Protein AF-A0A523HJG1-F1 (afdb_monomer_lite)

Foldseek 3Di:
DPPVVVVVVVVVVVVCVVVVVVLCVVLVVDDADDVVVVDQHCVVSVVVVQCCCVPPVVFPDKDWDWDADPSHPVRTHIDIDTDDDDPDPPDDDDD

Structure (mmCIF, N/CA/C/O backbone):
data_AF-A0A523HJG1-F1
#
_entry.id   AF-A0A523HJG1-F1
#
loop_
_atom_site.group_PDB
_atom_site.id
_atom_site.type_symbol
_atom_site.label_atom_id
_atom_site.label_alt_id
_atom_site.label_comp_id
_atom_site.label_asym_id
_atom_site.label_entity_id
_atom_site.label_seq_id
_atom_site.pdbx_PDB_ins_code
_atom_site.Cartn_x
_atom_site.Cartn_y
_atom_site.Cartn_z
_atom_site.occupancy
_atom_site.B_iso_or_equiv
_atom_site.auth_seq_id
_atom_site.auth_comp_id
_atom_site.auth_asym_id
_atom_site.auth_atom_id
_atom_site.pdbx_PDB_model_num
ATOM 1 N N . MET A 1 1 ? 21.607 -12.274 -17.086 1.00 61.19 1 MET A N 1
ATOM 2 C CA . MET A 1 1 ? 20.578 -11.218 -16.970 1.00 61.19 1 MET A CA 1
ATOM 3 C C . MET A 1 1 ? 20.980 -10.091 -17.896 1.00 61.19 1 MET A C 1
ATOM 5 O O . MET A 1 1 ? 22.171 -9.819 -17.975 1.00 61.19 1 MET A O 1
ATOM 9 N N . ASP A 1 2 ? 20.037 -9.504 -18.631 1.00 78.31 2 ASP A N 1
ATOM 10 C CA . ASP A 1 2 ? 20.329 -8.334 -19.463 1.00 78.31 2 ASP A CA 1
ATOM 11 C C . ASP A 1 2 ? 20.683 -7.154 -18.549 1.00 78.31 2 ASP A C 1
ATOM 13 O O . ASP A 1 2 ? 19.820 -6.583 -17.878 1.00 78.31 2 ASP A O 1
ATOM 17 N N . ASN A 1 3 ? 21.978 -6.847 -18.482 1.00 85.81 3 ASN A N 1
ATOM 18 C CA . ASN A 1 3 ? 22.515 -5.828 -17.591 1.00 85.81 3 ASN A CA 1
ATOM 19 C C . ASN A 1 3 ? 21.960 -4.437 -17.949 1.00 85.81 3 ASN A C 1
ATOM 21 O O . ASN A 1 3 ? 21.768 -3.613 -17.064 1.00 85.81 3 ASN A O 1
ATOM 25 N N . ALA A 1 4 ? 21.615 -4.199 -19.222 1.00 93.62 4 ALA A N 1
ATOM 26 C CA . ALA A 1 4 ? 21.057 -2.927 -19.671 1.00 93.62 4 ALA A CA 1
ATOM 27 C C . ALA A 1 4 ? 19.613 -2.724 -19.184 1.00 93.62 4 ALA A C 1
ATOM 29 O O . ALA A 1 4 ? 19.256 -1.632 -18.737 1.00 93.62 4 ALA A O 1
ATOM 30 N N . ALA A 1 5 ? 18.788 -3.776 -19.223 1.00 94.69 5 ALA A N 1
ATOM 31 C CA . ALA A 1 5 ? 17.422 -3.726 -18.704 1.00 94.69 5 ALA A CA 1
ATOM 32 C C . ALA A 1 5 ? 17.399 -3.455 -17.192 1.00 94.69 5 ALA A C 1
ATOM 34 O O . ALA A 1 5 ? 16.630 -2.607 -16.738 1.00 94.69 5 ALA A O 1
ATOM 35 N N . LEU A 1 6 ? 18.269 -4.124 -16.427 1.00 96.00 6 LEU A N 1
ATOM 36 C CA . LEU A 1 6 ? 18.378 -3.908 -14.983 1.00 96.00 6 LEU A CA 1
ATOM 37 C C . LEU A 1 6 ? 18.818 -2.473 -14.665 1.00 96.00 6 LEU A C 1
ATOM 39 O O . LEU A 1 6 ? 18.155 -1.806 -13.875 1.00 96.00 6 LEU A O 1
ATOM 43 N N . THR A 1 7 ? 19.858 -1.959 -15.332 1.00 97.25 7 THR A N 1
ATOM 44 C CA . THR A 1 7 ? 20.308 -0.567 -15.156 1.00 97.25 7 THR A CA 1
ATOM 45 C C . THR A 1 7 ? 19.191 0.436 -15.439 1.00 97.25 7 THR A C 1
ATOM 47 O O . THR A 1 7 ? 19.008 1.378 -14.671 1.00 97.25 7 THR A O 1
ATOM 50 N N . LYS A 1 8 ? 18.403 0.228 -16.503 1.00 97.44 8 LYS A N 1
ATOM 51 C CA . LYS A 1 8 ? 17.268 1.103 -16.826 1.00 97.44 8 LYS A CA 1
ATOM 52 C C . LYS A 1 8 ? 16.192 1.084 -15.736 1.00 97.44 8 LYS A C 1
ATOM 54 O O . LYS A 1 8 ? 15.632 2.132 -15.425 1.00 97.44 8 LYS A O 1
ATOM 59 N N . ILE A 1 9 ? 15.889 -0.091 -15.181 1.00 96.31 9 ILE A N 1
ATOM 60 C CA . ILE A 1 9 ? 14.911 -0.237 -14.095 1.00 96.31 9 ILE A CA 1
ATOM 61 C C . ILE A 1 9 ? 15.415 0.467 -12.833 1.00 96.31 9 ILE A C 1
ATOM 63 O O . ILE A 1 9 ? 14.680 1.279 -12.283 1.00 96.31 9 ILE A O 1
ATOM 67 N N . CYS A 1 10 ? 16.662 0.225 -12.418 1.00 97.12 10 CYS A N 1
ATOM 68 C CA . CYS A 1 10 ? 17.252 0.878 -11.247 1.00 97.12 10 CYS A CA 1
ATOM 69 C C . CYS A 1 10 ? 17.242 2.405 -11.385 1.00 97.12 10 CYS A C 1
ATOM 71 O O . CYS A 1 10 ? 16.710 3.078 -10.515 1.00 97.12 10 CYS A O 1
ATOM 73 N N . ALA A 1 11 ? 17.684 2.948 -12.525 1.00 97.50 11 ALA A N 1
ATOM 74 C CA . ALA A 1 11 ? 17.663 4.394 -12.758 1.00 97.50 11 ALA A CA 1
ATOM 75 C C . ALA A 1 11 ? 16.243 4.989 -12.714 1.00 97.50 11 ALA A C 1
ATOM 77 O O . ALA A 1 11 ? 16.051 6.133 -12.307 1.00 97.50 11 ALA A O 1
ATOM 78 N N . ARG A 1 12 ? 15.226 4.223 -13.136 1.00 97.25 12 ARG A N 1
ATOM 79 C CA . ARG A 1 12 ? 13.827 4.647 -13.016 1.00 97.25 12 ARG A CA 1
ATOM 80 C C . ARG A 1 12 ? 13.355 4.615 -11.562 1.00 97.25 12 ARG A C 1
ATOM 82 O O . ARG A 1 12 ? 12.653 5.539 -11.171 1.00 97.25 12 ARG A O 1
ATOM 89 N N . ILE A 1 13 ? 13.743 3.593 -10.795 1.00 96.50 13 ILE A N 1
ATOM 90 C CA . ILE A 1 13 ? 13.460 3.479 -9.356 1.00 96.50 13 ILE A CA 1
ATOM 91 C C . ILE A 1 13 ? 14.078 4.652 -8.590 1.00 96.50 13 ILE A C 1
ATOM 93 O O . ILE A 1 13 ? 13.376 5.291 -7.812 1.00 96.50 13 ILE A O 1
ATOM 97 N N . ASP A 1 14 ? 15.337 4.995 -8.872 1.00 97.69 14 ASP A N 1
ATOM 98 C CA . ASP A 1 14 ? 16.038 6.114 -8.227 1.00 97.69 14 ASP A CA 1
ATOM 99 C C . ASP A 1 14 ? 15.287 7.447 -8.414 1.00 97.69 14 ASP A C 1
ATOM 101 O O . ASP A 1 14 ? 15.228 8.281 -7.507 1.00 97.69 14 ASP A O 1
ATOM 105 N N . GLY A 1 15 ? 14.635 7.622 -9.569 1.00 97.88 15 GLY A N 1
ATOM 106 C CA . GLY A 1 15 ? 13.804 8.787 -9.878 1.00 97.88 15 GLY A CA 1
ATOM 107 C C . GLY A 1 15 ? 12.506 8.907 -9.069 1.00 97.88 15 GLY A C 1
ATOM 108 O O . GLY A 1 15 ? 11.867 9.952 -9.141 1.00 97.88 15 GLY A O 1
ATOM 109 N N . TYR A 1 16 ? 12.110 7.884 -8.305 1.00 97.25 16 TYR A N 1
ATOM 110 C CA . TYR A 1 16 ? 10.919 7.908 -7.445 1.00 9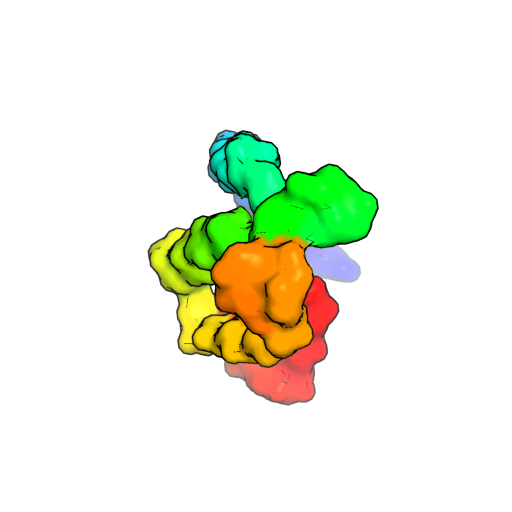7.25 16 TYR A CA 1
ATOM 111 C C . TYR A 1 16 ? 11.224 8.261 -5.983 1.00 97.25 16 TYR A C 1
ATOM 113 O O . TYR A 1 16 ? 10.330 8.178 -5.147 1.00 97.25 16 TYR A O 1
ATOM 121 N N . SER A 1 17 ? 12.457 8.660 -5.651 1.00 97.62 17 SER A N 1
ATOM 122 C CA . SER A 1 17 ? 12.878 8.916 -4.262 1.00 97.62 17 SER A CA 1
ATOM 123 C C . SER A 1 17 ? 11.949 9.877 -3.505 1.00 97.62 17 SER A C 1
ATOM 125 O O . SER A 1 17 ? 11.506 9.557 -2.402 1.00 97.62 17 SER A O 1
ATOM 127 N N . ASP A 1 18 ? 11.590 11.013 -4.109 1.00 98.06 18 ASP A N 1
ATOM 128 C CA . ASP A 1 18 ? 10.703 12.003 -3.479 1.00 98.06 18 ASP A CA 1
ATOM 129 C C . ASP A 1 18 ? 9.287 11.454 -3.260 1.00 98.06 18 ASP A C 1
ATOM 131 O O . ASP A 1 18 ? 8.665 11.695 -2.226 1.00 98.06 18 ASP A O 1
ATOM 135 N N . GLU A 1 19 ? 8.779 10.677 -4.219 1.00 96.62 19 GLU A N 1
ATOM 136 C CA . GLU A 1 19 ? 7.469 10.043 -4.111 1.00 96.62 19 GLU A CA 1
ATOM 137 C C . GLU A 1 19 ? 7.463 8.945 -3.039 1.00 96.62 19 GLU A C 1
ATOM 139 O O . GLU A 1 19 ? 6.536 8.890 -2.232 1.00 96.62 19 GLU A O 1
ATOM 144 N N . ALA A 1 20 ? 8.517 8.128 -2.964 1.00 96.44 20 ALA A N 1
ATOM 145 C CA . ALA A 1 20 ? 8.676 7.115 -1.928 1.00 96.44 20 ALA A CA 1
ATOM 146 C C . ALA A 1 20 ? 8.716 7.746 -0.526 1.00 96.44 20 ALA A C 1
ATOM 148 O O . ALA A 1 20 ? 8.012 7.286 0.373 1.00 96.44 20 ALA A O 1
ATOM 149 N N . ILE A 1 21 ? 9.470 8.840 -0.353 1.00 98.25 21 ILE A N 1
ATOM 150 C CA . ILE A 1 21 ? 9.504 9.607 0.902 1.00 98.25 21 ILE A CA 1
ATOM 151 C C . ILE A 1 21 ? 8.117 10.158 1.233 1.00 98.25 21 ILE A C 1
ATOM 153 O O . ILE A 1 21 ? 7.674 10.040 2.376 1.00 98.25 21 ILE A O 1
ATOM 157 N N . ARG A 1 22 ? 7.416 10.741 0.253 1.00 98.00 22 ARG A N 1
ATOM 158 C CA . ARG A 1 22 ? 6.070 11.288 0.452 1.00 98.00 22 ARG A CA 1
ATOM 159 C C . ARG A 1 22 ? 5.098 10.211 0.928 1.00 98.00 22 ARG A 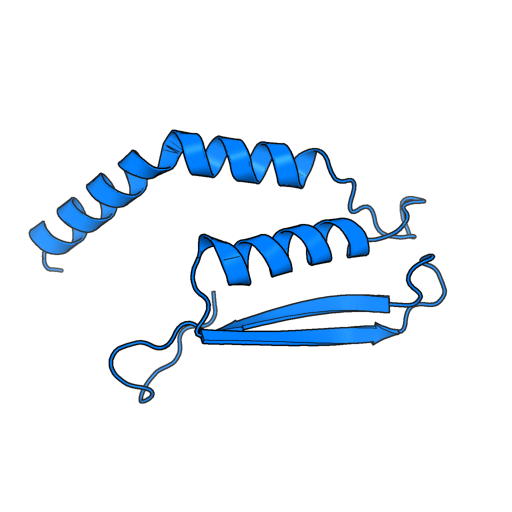C 1
ATOM 161 O O . ARG A 1 22 ? 4.449 10.396 1.950 1.00 98.00 22 ARG A O 1
ATOM 168 N N . ILE A 1 23 ? 5.025 9.081 0.226 1.00 97.31 23 ILE A N 1
ATOM 169 C CA . ILE A 1 23 ? 4.087 8.001 0.560 1.00 97.31 23 ILE A CA 1
ATOM 170 C C . ILE A 1 23 ? 4.395 7.419 1.932 1.00 97.31 23 ILE A C 1
ATOM 172 O O . ILE A 1 23 ? 3.468 7.211 2.709 1.00 97.31 23 ILE A O 1
ATOM 176 N N . GLU A 1 24 ? 5.668 7.178 2.245 1.00 97.62 24 GLU A N 1
ATOM 177 C CA . GLU A 1 24 ? 6.050 6.647 3.553 1.00 97.62 24 GLU A CA 1
ATOM 178 C C . GLU A 1 24 ? 5.737 7.653 4.666 1.00 97.62 24 GLU A C 1
ATOM 180 O O . GLU A 1 24 ? 5.227 7.269 5.717 1.00 97.62 24 GLU A O 1
ATOM 185 N N . THR A 1 25 ? 5.951 8.950 4.427 1.00 98.44 25 THR A N 1
ATOM 186 C CA . THR A 1 25 ? 5.578 10.018 5.370 1.00 98.44 25 THR A CA 1
ATOM 187 C C . THR A 1 25 ? 4.067 10.030 5.618 1.00 98.44 25 THR A C 1
ATOM 189 O O . THR A 1 25 ? 3.629 9.979 6.766 1.00 98.44 25 THR A O 1
ATOM 192 N N . ASP A 1 26 ? 3.263 10.031 4.553 1.00 98.06 26 ASP A N 1
ATOM 193 C CA . ASP A 1 26 ? 1.801 10.061 4.638 1.00 98.06 26 ASP A CA 1
ATOM 194 C C . ASP A 1 26 ? 1.251 8.789 5.314 1.00 98.06 26 ASP A C 1
ATOM 196 O O . ASP A 1 26 ? 0.354 8.855 6.155 1.00 98.06 26 ASP A O 1
ATOM 200 N N . MET A 1 27 ? 1.819 7.620 5.000 1.00 97.81 27 MET A N 1
ATOM 201 C CA . MET A 1 27 ? 1.448 6.341 5.611 1.00 97.81 27 MET A CA 1
ATOM 202 C C . MET A 1 27 ? 1.826 6.282 7.090 1.00 97.81 27 MET A C 1
ATOM 204 O O . MET A 1 27 ? 1.015 5.872 7.921 1.00 97.81 27 MET A O 1
ATOM 208 N N . THR A 1 28 ? 3.049 6.662 7.451 1.00 97.31 28 THR A N 1
ATOM 209 C CA . THR A 1 28 ? 3.518 6.602 8.845 1.00 97.31 28 THR A CA 1
ATOM 210 C C . THR A 1 28 ? 2.793 7.595 9.746 1.00 97.31 28 THR A C 1
ATOM 212 O O . THR A 1 28 ? 2.556 7.277 10.912 1.00 97.31 28 THR A O 1
ATOM 215 N N . ALA A 1 29 ? 2.346 8.733 9.206 1.00 98.00 29 ALA A N 1
ATOM 216 C CA . ALA A 1 29 ? 1.511 9.696 9.918 1.00 98.00 29 ALA A CA 1
ATOM 217 C C . ALA A 1 29 ? 0.133 9.140 10.321 1.00 98.00 29 ALA A C 1
ATOM 219 O O . ALA A 1 29 ? -0.495 9.687 11.226 1.00 98.00 29 ALA A O 1
ATOM 220 N N . ILE A 1 30 ? -0.338 8.057 9.689 1.00 98.12 30 ILE A N 1
ATOM 221 C CA . ILE A 1 30 ? -1.592 7.381 10.036 1.00 98.12 30 ILE A CA 1
ATOM 222 C C . ILE A 1 30 ? -1.279 6.227 11.005 1.00 98.12 30 ILE A C 1
ATOM 224 O O . ILE A 1 30 ? -0.700 5.214 10.592 1.00 98.12 30 ILE A O 1
ATOM 228 N N . PRO A 1 31 ? -1.657 6.305 12.293 1.00 95.81 31 PRO A N 1
ATOM 229 C CA . PRO A 1 31 ? -1.449 5.201 13.223 1.00 95.81 31 PRO A CA 1
ATOM 230 C C . PRO A 1 31 ? -2.230 3.961 12.776 1.00 95.81 31 PRO A C 1
ATOM 232 O O . PRO A 1 31 ? -3.379 4.052 12.358 1.00 95.81 31 PRO A O 1
ATOM 235 N N . ALA A 1 32 ? -1.595 2.793 12.854 1.00 95.94 32 ALA A N 1
ATOM 236 C CA . ALA A 1 32 ? -2.200 1.505 12.503 1.00 95.94 32 ALA A CA 1
ATOM 237 C C . ALA A 1 32 ? -1.862 0.457 13.570 1.00 95.94 32 ALA A C 1
ATOM 239 O O . ALA A 1 32 ? -1.330 -0.614 13.282 1.00 95.94 32 ALA A O 1
ATOM 240 N N . LEU A 1 33 ? -2.074 0.830 14.832 1.00 96.12 33 LEU A N 1
ATOM 241 C CA . LEU A 1 33 ? -1.829 -0.035 15.979 1.00 96.12 33 LEU A CA 1
ATOM 242 C C . LEU A 1 33 ? -3.045 -0.935 16.199 1.00 96.12 33 LEU A C 1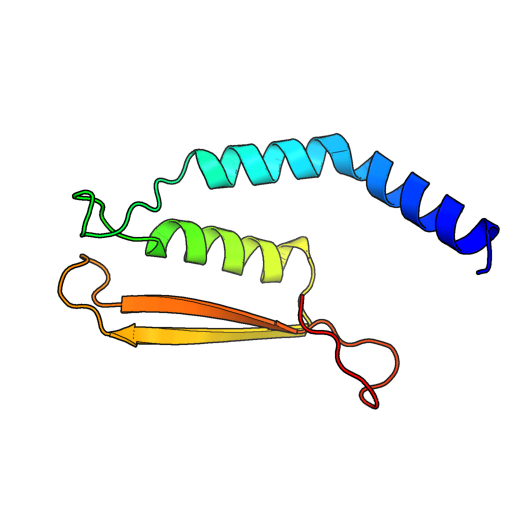
ATOM 244 O O . LEU A 1 33 ? -4.174 -0.453 16.233 1.00 96.12 33 LEU A O 1
ATOM 248 N N . GLY A 1 34 ? -2.807 -2.236 16.362 1.00 93.81 34 GLY A N 1
ATOM 249 C CA . GLY A 1 34 ? -3.860 -3.193 16.692 1.00 93.81 34 GLY A CA 1
ATOM 250 C C . GLY A 1 34 ? -4.447 -2.979 18.097 1.00 93.81 34 GLY A C 1
ATOM 251 O O . GLY A 1 34 ? -3.815 -2.327 18.940 1.00 93.81 34 GLY A O 1
ATOM 252 N N . PRO A 1 35 ? -5.627 -3.559 18.375 1.00 92.44 35 PRO A N 1
ATOM 253 C CA . PRO A 1 35 ? -6.311 -3.432 19.664 1.00 92.44 35 PRO A CA 1
ATOM 254 C C . PRO A 1 35 ? -5.484 -3.965 20.846 1.00 92.44 35 PRO A C 1
ATOM 256 O O . PRO A 1 35 ? -5.622 -3.488 21.968 1.00 92.44 35 PRO A O 1
ATOM 259 N N . GLU A 1 36 ? -4.564 -4.899 20.602 1.00 93.88 36 GLU A N 1
ATOM 260 C CA . GLU A 1 36 ? -3.609 -5.439 21.578 1.00 93.88 36 GLU A CA 1
ATOM 261 C C . GLU A 1 36 ? -2.684 -4.357 22.156 1.00 93.88 36 GLU A C 1
ATOM 263 O O . GLU A 1 36 ? -2.198 -4.491 23.276 1.00 93.88 36 GLU A O 1
ATOM 268 N N . ASN A 1 37 ? -2.480 -3.269 21.408 1.00 94.38 37 ASN A N 1
ATOM 269 C CA . ASN A 1 37 ? -1.688 -2.106 21.807 1.00 94.38 37 ASN A CA 1
ATOM 270 C C . ASN A 1 37 ? -2.567 -0.881 22.123 1.00 94.38 37 ASN A C 1
ATOM 272 O O . ASN A 1 37 ? -2.066 0.241 22.144 1.00 94.38 37 ASN A O 1
ATOM 276 N N . GLY A 1 38 ? -3.878 -1.072 22.320 1.00 92.69 38 GLY A N 1
ATOM 277 C CA . GLY A 1 38 ? -4.833 0.012 22.571 1.00 92.69 38 GLY A CA 1
ATOM 278 C C . GLY A 1 38 ? -5.098 0.921 21.365 1.00 92.69 38 GLY A C 1
ATOM 279 O O . GLY A 1 38 ? -5.557 2.045 21.548 1.00 92.69 38 GLY A O 1
ATOM 280 N N . GLY A 1 39 ? -4.780 0.468 20.149 1.00 95.12 39 GLY A N 1
ATOM 281 C CA . GLY A 1 39 ? -5.007 1.225 18.920 1.00 95.12 39 GLY A CA 1
ATOM 282 C C . GLY A 1 39 ? -6.346 0.927 18.245 1.00 95.12 39 GLY A C 1
ATOM 283 O O . GLY A 1 39 ? -7.011 -0.067 18.533 1.00 95.12 39 GLY A O 1
ATOM 284 N N . GLU A 1 40 ? -6.720 1.786 17.298 1.00 96.19 40 GLU A N 1
ATOM 285 C CA . GLU A 1 40 ? -7.980 1.699 16.542 1.00 96.19 40 GLU A CA 1
ATOM 286 C C . GLU A 1 40 ? -7.917 0.730 15.343 1.00 96.19 40 GLU A C 1
ATOM 288 O O . GLU A 1 40 ? -8.895 0.576 14.612 1.00 96.19 40 GLU A O 1
ATOM 293 N N . GLY A 1 41 ? -6.780 0.063 15.135 1.00 96.38 41 GLY A N 1
ATOM 294 C CA . GLY A 1 41 ? -6.523 -0.785 13.976 1.00 96.38 41 GLY A CA 1
ATOM 295 C C . GLY A 1 41 ? -6.031 -0.016 12.747 1.00 96.38 41 GLY A C 1
ATOM 296 O O . GLY A 1 41 ? -5.757 1.180 12.770 1.00 96.38 41 GLY A O 1
ATOM 297 N N . GLU A 1 42 ? -5.874 -0.741 11.645 1.00 97.56 42 GLU A N 1
ATOM 298 C CA . GLU A 1 42 ? -5.247 -0.278 10.402 1.00 97.56 42 GLU A CA 1
ATOM 299 C C . GLU A 1 42 ? -6.219 0.323 9.377 1.00 97.56 42 GLU A C 1
ATOM 301 O O . GLU A 1 42 ? -5.794 0.707 8.288 1.00 97.56 42 GLU A O 1
ATOM 306 N N . TYR A 1 43 ? -7.512 0.418 9.696 1.00 97.81 43 TYR A N 1
ATOM 307 C CA . TYR A 1 43 ? -8.552 0.749 8.718 1.00 97.81 43 TYR A CA 1
ATOM 308 C C . TYR A 1 43 ? -8.287 2.062 7.968 1.00 97.81 43 TYR A C 1
ATOM 310 O O . TYR A 1 43 ? -8.300 2.084 6.738 1.00 97.81 43 TYR A O 1
ATOM 318 N N . ALA A 1 44 ? -7.970 3.146 8.682 1.00 97.88 44 ALA A N 1
ATOM 319 C CA . ALA A 1 44 ? -7.686 4.442 8.061 1.00 97.88 44 ALA A CA 1
ATOM 320 C C . ALA A 1 44 ? -6.470 4.390 7.114 1.00 97.88 44 ALA A C 1
ATOM 322 O O . ALA A 1 44 ? -6.510 4.939 6.011 1.00 97.88 44 ALA A O 1
ATOM 323 N N . LYS A 1 45 ? -5.412 3.674 7.513 1.00 98.31 45 LYS A N 1
ATOM 324 C CA . LYS A 1 45 ? -4.204 3.468 6.701 1.00 98.31 45 LYS A CA 1
ATOM 325 C C . LYS A 1 45 ? -4.503 2.642 5.454 1.00 98.31 45 LYS A C 1
ATOM 327 O O . LYS A 1 45 ? -4.059 2.990 4.363 1.00 98.31 45 LYS A O 1
ATOM 332 N N . ALA A 1 46 ? -5.296 1.584 5.600 1.00 97.94 46 ALA A N 1
ATOM 333 C CA . ALA A 1 46 ? -5.725 0.749 4.487 1.00 97.94 46 ALA A CA 1
ATOM 334 C C . ALA A 1 46 ? -6.543 1.552 3.460 1.00 97.94 46 ALA A C 1
ATOM 336 O O . ALA A 1 46 ? -6.311 1.419 2.262 1.00 97.94 46 ALA A O 1
ATOM 337 N N . GLN A 1 47 ? -7.441 2.439 3.904 1.00 97.81 47 GLN A N 1
ATOM 338 C CA . GLN A 1 47 ? -8.201 3.315 3.001 1.00 97.81 47 GLN A CA 1
ATOM 339 C C . GLN A 1 47 ? -7.301 4.293 2.235 1.00 97.81 47 GLN A C 1
ATOM 341 O O . GLN A 1 47 ? -7.494 4.490 1.033 1.00 97.81 47 GLN A O 1
ATOM 346 N N . TYR A 1 48 ? -6.298 4.877 2.900 1.00 98.25 48 TYR A N 1
ATOM 347 C CA . TYR A 1 48 ? -5.302 5.713 2.229 1.00 98.25 48 TYR A CA 1
ATOM 348 C C . TYR A 1 48 ? -4.548 4.921 1.150 1.00 98.25 48 TYR A C 1
ATOM 350 O O . TYR A 1 48 ? -4.496 5.353 -0.003 1.00 98.25 48 TYR A O 1
ATOM 358 N N . LEU A 1 49 ? -4.029 3.737 1.498 1.00 97.50 49 LEU A N 1
ATOM 359 C CA . LEU A 1 49 ? -3.272 2.900 0.569 1.00 97.50 49 LEU A CA 1
ATOM 360 C C . LEU A 1 49 ? -4.133 2.443 -0.613 1.00 97.50 49 LEU A C 1
ATOM 362 O O . LEU A 1 49 ? -3.689 2.507 -1.755 1.00 97.50 49 LEU A O 1
ATOM 366 N N . LEU A 1 50 ? -5.376 2.026 -0.361 1.00 97.31 50 LEU A N 1
ATOM 367 C CA . LEU A 1 50 ? -6.309 1.614 -1.408 1.00 97.31 50 LEU A CA 1
ATOM 368 C C . LEU A 1 50 ? -6.559 2.739 -2.415 1.00 97.31 50 LEU A C 1
ATOM 370 O O . LEU A 1 50 ? -6.620 2.473 -3.615 1.00 97.31 50 LEU A O 1
ATOM 374 N N . ARG A 1 51 ? -6.698 3.980 -1.933 1.00 96.88 51 ARG A N 1
ATOM 375 C CA . ARG A 1 51 ? -6.853 5.154 -2.794 1.00 96.88 51 ARG A CA 1
ATOM 376 C C . ARG A 1 51 ? -5.592 5.405 -3.614 1.00 96.88 51 ARG A C 1
ATOM 378 O O . ARG A 1 51 ? -5.690 5.504 -4.828 1.00 96.88 51 ARG A O 1
ATOM 385 N N . TYR A 1 52 ? -4.420 5.409 -2.980 1.00 97.06 52 TYR A N 1
ATOM 386 C CA . TYR A 1 52 ? -3.142 5.584 -3.678 1.00 97.06 52 TYR A CA 1
ATOM 387 C C . TYR A 1 52 ? -2.929 4.524 -4.777 1.00 97.06 52 TYR A C 1
ATOM 389 O O . TYR A 1 52 ? -2.602 4.847 -5.916 1.00 97.06 52 TYR A O 1
ATOM 397 N N . VAL A 1 53 ? -3.199 3.252 -4.474 1.00 96.25 53 VAL A N 1
ATOM 398 C CA . VAL A 1 53 ? -3.073 2.143 -5.432 1.00 96.25 53 VAL A CA 1
ATOM 399 C C . VAL A 1 53 ? -4.023 2.291 -6.627 1.00 96.25 53 VAL A C 1
ATOM 401 O O . VAL A 1 53 ? -3.646 1.965 -7.754 1.00 96.25 53 VAL A O 1
ATOM 404 N N . LYS A 1 54 ? -5.256 2.752 -6.402 1.00 95.31 54 LYS A N 1
ATOM 405 C CA . LYS A 1 54 ? -6.246 2.936 -7.472 1.00 95.31 54 LYS A CA 1
ATOM 406 C C . LYS A 1 54 ? -5.952 4.167 -8.321 1.00 95.31 54 LYS A C 1
ATOM 408 O O . LYS A 1 54 ? -5.934 4.059 -9.544 1.00 95.31 54 LYS A O 1
ATOM 413 N N . ASP A 1 55 ? -5.718 5.298 -7.669 1.00 94.50 55 ASP A N 1
ATOM 414 C CA . ASP A 1 55 ? -5.735 6.605 -8.319 1.00 94.50 55 ASP A CA 1
ATOM 415 C C . ASP A 1 55 ? -4.357 6.978 -8.884 1.00 94.50 55 ASP A C 1
ATOM 417 O O . ASP A 1 55 ? -4.278 7.513 -9.986 1.00 94.50 55 ASP A O 1
ATOM 421 N N . GLU A 1 56 ? -3.273 6.645 -8.174 1.00 94.75 56 GLU A N 1
ATOM 422 C CA . GLU A 1 56 ? -1.911 7.062 -8.544 1.00 94.75 56 GLU A CA 1
ATOM 423 C C . GLU A 1 56 ? -1.136 5.957 -9.277 1.00 94.75 56 GLU A C 1
ATO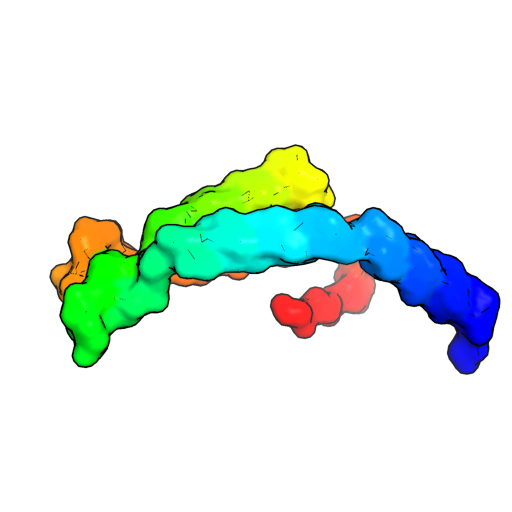M 425 O O . GLU A 1 56 ? -0.445 6.221 -10.260 1.00 94.75 56 GLU A O 1
ATOM 430 N N . LEU A 1 57 ? -1.261 4.696 -8.840 1.00 93.50 57 LEU A N 1
ATOM 431 C CA . LEU A 1 57 ? -0.544 3.575 -9.470 1.00 93.50 57 LEU A CA 1
ATOM 432 C C . LEU A 1 57 ? -1.272 2.976 -10.681 1.00 93.50 57 LEU A C 1
ATOM 434 O O . LEU A 1 57 ? -0.664 2.216 -11.437 1.00 93.50 57 LEU A O 1
ATOM 438 N N . GLY A 1 58 ? -2.558 3.285 -10.869 1.00 91.88 58 GLY A N 1
ATOM 439 C CA . GLY A 1 58 ? -3.353 2.765 -11.984 1.00 91.88 58 GLY A CA 1
ATOM 440 C C . GLY A 1 58 ? -3.586 1.253 -11.910 1.00 91.88 58 GLY A C 1
ATOM 441 O O . GLY A 1 58 ? -3.450 0.555 -12.913 1.00 91.88 58 GLY A O 1
ATOM 442 N N . CYS A 1 59 ? -3.892 0.737 -10.718 1.00 96.25 59 CYS A N 1
ATOM 443 C CA . CYS A 1 59 ? -4.198 -0.678 -10.504 1.00 96.25 59 CYS A CA 1
ATOM 444 C C . CYS A 1 59 ? -5.368 -1.164 -11.380 1.00 96.25 59 CYS A C 1
ATOM 446 O O . CYS A 1 59 ? -6.419 -0.525 -11.426 1.00 96.25 59 CYS A O 1
ATOM 448 N N . ASP A 1 60 ? -5.215 -2.324 -12.030 1.00 96.62 60 ASP A N 1
ATOM 449 C CA . ASP A 1 60 ? -6.258 -2.890 -12.896 1.00 96.62 60 ASP A CA 1
ATOM 450 C C . ASP A 1 60 ? -7.444 -3.442 -12.098 1.00 96.62 60 ASP A C 1
ATOM 452 O O . ASP A 1 60 ? -8.598 -3.316 -12.508 1.00 96.62 60 ASP A O 1
ATOM 456 N N . GLU A 1 61 ? -7.165 -4.111 -10.977 1.00 96.19 61 GLU A N 1
ATOM 457 C CA . GLU A 1 61 ? -8.181 -4.719 -10.119 1.00 96.19 61 GLU A CA 1
ATOM 458 C C . GLU A 1 61 ? -7.775 -4.585 -8.653 1.00 96.19 61 GLU A C 1
ATOM 460 O O . GLU A 1 61 ? -6.730 -5.083 -8.243 1.00 96.19 61 GLU A O 1
ATOM 465 N N . ALA A 1 62 ? -8.628 -3.971 -7.836 1.00 96.69 62 ALA A N 1
ATOM 466 C CA . ALA A 1 62 ? -8.422 -3.883 -6.396 1.00 96.69 62 ALA A CA 1
ATOM 467 C C . ALA A 1 62 ? -9.649 -4.419 -5.654 1.00 96.69 62 ALA A C 1
ATOM 469 O O . ALA A 1 62 ? -10.765 -3.934 -5.857 1.00 96.69 62 ALA A O 1
ATOM 470 N N . ALA A 1 63 ? -9.430 -5.393 -4.776 1.00 96.50 63 ALA A N 1
ATOM 471 C CA . ALA A 1 63 ? -10.445 -5.996 -3.924 1.00 96.50 63 ALA A CA 1
ATOM 472 C C . ALA A 1 63 ? -10.055 -5.853 -2.450 1.00 96.50 63 ALA A C 1
ATOM 474 O O . ALA A 1 63 ? -8.873 -5.896 -2.107 1.00 96.50 63 ALA A O 1
ATOM 475 N N . VAL A 1 64 ? -11.059 -5.697 -1.589 1.00 97.88 64 VAL A N 1
ATOM 476 C CA . VAL A 1 64 ? -10.891 -5.664 -0.134 1.00 97.88 64 VAL A CA 1
ATOM 477 C C . VAL A 1 64 ? -11.608 -6.872 0.454 1.00 97.88 64 VAL A C 1
ATOM 479 O O . VAL A 1 64 ? -12.772 -7.117 0.140 1.00 97.88 64 VAL A O 1
ATOM 482 N N . TYR A 1 65 ? -10.896 -7.628 1.27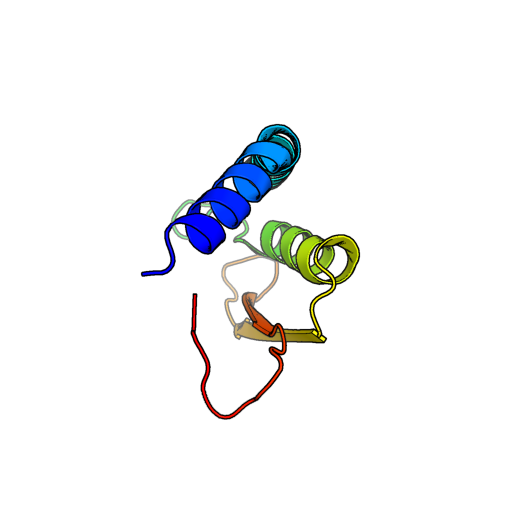9 1.00 97.69 65 TYR A N 1
ATOM 483 C CA . TYR A 1 65 ? -11.393 -8.796 1.991 1.00 97.69 65 TYR A CA 1
ATOM 484 C C . TYR A 1 65 ? -11.307 -8.519 3.487 1.00 97.69 65 TYR A C 1
ATOM 486 O O . TYR A 1 65 ? -10.261 -8.695 4.109 1.00 97.69 65 TYR A O 1
ATOM 494 N N . ASP A 1 66 ? -12.408 -8.044 4.051 1.00 97.69 66 ASP A N 1
ATOM 495 C CA . ASP A 1 66 ? -12.475 -7.663 5.455 1.00 97.69 66 ASP A CA 1
ATOM 496 C C . ASP A 1 66 ? -12.646 -8.888 6.361 1.00 97.69 66 ASP A C 1
ATOM 498 O O . ASP A 1 66 ? -13.553 -9.703 6.170 1.00 97.69 66 ASP A O 1
ATOM 502 N N . ALA A 1 67 ? -11.795 -9.001 7.381 1.00 97.19 67 ALA A N 1
ATOM 503 C CA . ALA A 1 67 ? -11.981 -9.959 8.464 1.00 97.19 67 ALA A CA 1
ATOM 504 C C . ALA A 1 67 ? -12.715 -9.278 9.636 1.00 97.19 67 ALA A C 1
ATOM 506 O O . ALA A 1 67 ? -12.246 -8.239 10.097 1.00 97.19 67 ALA A O 1
ATOM 507 N N . PRO A 1 68 ? -13.834 -9.821 10.151 1.00 97.50 68 PRO A N 1
ATOM 508 C CA . PRO A 1 68 ? -14.535 -9.224 11.287 1.00 97.50 68 PRO A CA 1
ATOM 509 C C . PRO A 1 68 ? -13.660 -9.164 12.548 1.00 97.50 68 PRO A C 1
ATOM 511 O O . PRO A 1 68 ? -13.046 -10.161 12.926 1.00 97.50 68 PRO A O 1
ATOM 514 N N . ASP A 1 69 ? -13.647 -8.022 13.233 1.00 97.00 69 ASP A N 1
ATOM 515 C CA . ASP A 1 69 ? -12.998 -7.843 14.536 1.00 97.00 69 ASP A CA 1
ATOM 516 C C . ASP A 1 69 ? -13.734 -6.761 15.332 1.00 97.00 69 ASP A C 1
ATOM 518 O O . ASP A 1 69 ? -13.582 -5.565 15.093 1.00 97.00 69 ASP A O 1
ATOM 522 N N . SER A 1 70 ? -14.545 -7.177 16.304 1.00 96.88 70 SER A N 1
ATOM 523 C CA . SER A 1 70 ? -15.348 -6.262 17.121 1.00 96.88 70 SER A CA 1
ATOM 524 C C . SER A 1 70 ? -14.531 -5.458 18.139 1.00 96.88 70 SER A C 1
ATOM 526 O O . SER A 1 70 ? -15.103 -4.650 18.866 1.00 96.88 70 SER A O 1
ATOM 528 N N . ARG A 1 71 ? -13.221 -5.710 18.262 1.00 96.62 71 ARG A N 1
ATOM 529 C CA . ARG A 1 71 ? -12.339 -5.009 19.210 1.00 96.62 71 ARG A CA 1
ATOM 530 C C . ARG A 1 71 ? -11.848 -3.671 18.662 1.00 96.62 71 ARG A C 1
ATOM 532 O O . ARG A 1 71 ? -11.364 -2.854 19.438 1.00 96.62 71 ARG A O 1
ATOM 539 N N . VAL A 1 72 ? -11.958 -3.458 17.351 1.00 96.69 72 VAL A N 1
ATOM 540 C CA . VAL A 1 72 ? -11.605 -2.201 16.682 1.00 96.69 72 VAL A CA 1
ATOM 541 C C . VAL A 1 72 ? -12.867 -1.427 16.285 1.00 96.69 72 VAL A C 1
ATOM 543 O O . VAL A 1 72 ? -13.879 -2.049 15.954 1.00 96.69 72 VAL A O 1
ATOM 546 N N . PRO A 1 73 ? -12.839 -0.081 16.260 1.00 96.50 73 PRO A N 1
ATOM 547 C CA . PRO A 1 73 ? -14.013 0.728 15.916 1.00 96.50 73 PRO A CA 1
ATOM 548 C C . PRO A 1 73 ? -14.572 0.467 14.512 1.00 96.50 73 PRO A C 1
ATOM 550 O O . PRO A 1 73 ? -15.777 0.579 14.300 1.00 96.50 73 PRO A O 1
ATOM 553 N N . SER A 1 74 ? -13.716 0.096 13.555 1.00 96.75 74 SER A N 1
ATOM 554 C CA . SER A 1 74 ? -14.125 -0.267 12.191 1.00 96.75 74 SER A CA 1
ATOM 555 C C . SER A 1 74 ? -14.949 -1.557 12.132 1.00 96.75 74 SER A C 1
ATOM 557 O O . SER A 1 74 ? -15.580 -1.824 11.113 1.00 96.75 74 SER A O 1
ATOM 559 N N . GLY A 1 75 ? -14.912 -2.389 13.179 1.00 97.69 75 GLY A N 1
ATOM 560 C CA . GLY A 1 75 ? -15.514 -3.722 13.194 1.00 97.69 75 GLY A CA 1
ATOM 561 C C . GLY A 1 75 ? -14.821 -4.737 12.278 1.00 97.69 75 GLY A C 1
ATOM 562 O O . GLY A 1 75 ? -15.267 -5.883 12.196 1.00 97.69 75 GLY A O 1
ATOM 563 N N . VAL A 1 76 ? -13.753 -4.332 11.580 1.00 97.38 76 VAL A N 1
ATOM 564 C CA . VAL A 1 76 ? -13.051 -5.138 10.576 1.00 97.38 76 VAL A CA 1
ATOM 565 C C . VAL A 1 76 ? -11.549 -4.865 10.544 1.00 97.38 76 VAL A C 1
ATOM 567 O O . VAL A 1 76 ? -11.090 -3.752 10.819 1.00 97.38 76 VAL A O 1
ATOM 570 N N . ARG A 1 77 ? -10.798 -5.881 10.125 1.00 96.00 77 ARG A N 1
ATOM 571 C CA . ARG A 1 77 ? -9.376 -5.852 9.777 1.00 96.00 77 ARG A CA 1
ATOM 572 C C . ARG A 1 77 ? -9.261 -6.005 8.256 1.00 96.00 77 ARG A C 1
ATOM 574 O O . ARG A 1 77 ? -9.519 -7.104 7.751 1.00 96.00 77 ARG A O 1
ATOM 581 N N . PRO A 1 78 ? -8.982 -4.924 7.508 1.00 97.25 78 PRO A N 1
ATOM 582 C CA . PRO A 1 78 ? -8.987 -4.972 6.053 1.00 97.25 78 PRO A CA 1
ATOM 583 C C . PRO A 1 78 ? -7.775 -5.709 5.484 1.00 97.25 78 PRO A C 1
ATOM 585 O O . PRO A 1 78 ? -6.648 -5.547 5.947 1.00 97.25 78 PRO A O 1
ATOM 588 N N . ASN A 1 79 ? -8.002 -6.452 4.403 1.00 96.81 79 ASN A N 1
ATOM 589 C CA . ASN A 1 79 ? -6.953 -7.034 3.572 1.00 96.81 79 ASN A CA 1
ATOM 590 C C . ASN A 1 79 ? -7.159 -6.600 2.116 1.00 96.81 79 ASN A C 1
ATOM 592 O O . ASN A 1 79 ? -8.230 -6.811 1.551 1.00 96.81 79 ASN A O 1
ATOM 596 N N . ILE A 1 80 ? -6.151 -5.973 1.513 1.00 97.38 80 ILE A N 1
ATOM 597 C CA . ILE A 1 80 ? -6.232 -5.433 0.154 1.00 97.38 80 ILE A CA 1
ATOM 598 C C . ILE A 1 80 ? -5.492 -6.368 -0.797 1.00 97.38 80 ILE A C 1
ATOM 600 O O . ILE A 1 80 ? -4.305 -6.629 -0.625 1.00 97.38 80 ILE A O 1
ATOM 604 N N . VAL A 1 81 ? -6.172 -6.798 -1.857 1.00 97.75 81 VAL A N 1
ATOM 605 C CA . VAL A 1 81 ? -5.547 -7.452 -3.010 1.00 97.75 81 VAL A CA 1
ATOM 606 C C . VAL A 1 81 ? -5.588 -6.485 -4.182 1.00 97.75 81 VAL A C 1
ATOM 608 O O . VAL A 1 81 ? -6.665 -6.161 -4.680 1.00 97.75 81 VAL A O 1
ATOM 611 N N . ALA A 1 82 ? -4.414 -6.049 -4.628 1.00 97.31 82 ALA A N 1
ATOM 612 C CA . ALA A 1 82 ? -4.231 -5.217 -5.810 1.00 97.31 82 ALA A CA 1
ATOM 613 C C . ALA A 1 82 ? -3.568 -6.034 -6.923 1.00 97.31 82 ALA A C 1
ATOM 615 O O . ALA A 1 82 ? -2.554 -6.695 -6.698 1.00 97.31 82 ALA A O 1
ATOM 616 N N . ARG A 1 83 ? -4.138 -6.006 -8.128 1.00 96.94 83 ARG A N 1
ATOM 617 C CA . ARG A 1 83 ? -3.667 -6.768 -9.283 1.00 96.94 83 ARG A CA 1
ATOM 618 C C . ARG A 1 83 ? -3.265 -5.820 -10.402 1.00 96.94 83 ARG A C 1
ATOM 620 O O . ARG A 1 83 ? -4.084 -5.048 -10.887 1.00 96.94 83 ARG A O 1
ATOM 627 N N . PHE A 1 84 ? -2.021 -5.965 -10.848 1.00 96.56 84 PHE A N 1
ATOM 628 C CA . PHE A 1 84 ? -1.479 -5.292 -12.024 1.00 96.56 84 PHE A CA 1
ATOM 629 C C . PHE A 1 84 ? -1.274 -6.327 -13.132 1.00 96.56 84 PHE A C 1
ATOM 631 O O . PHE A 1 84 ? -0.557 -7.319 -12.957 1.00 96.56 84 PHE A O 1
ATOM 638 N N . LYS A 1 85 ? -1.939 -6.143 -14.269 1.00 95.50 85 LYS A N 1
ATOM 639 C CA . LYS A 1 85 ? -1.923 -7.069 -15.400 1.00 95.50 85 LYS A CA 1
ATOM 640 C C . LYS A 1 85 ? -0.688 -6.816 -16.252 1.00 95.50 85 LYS A C 1
ATOM 642 O O . LYS A 1 85 ? -0.494 -5.759 -16.842 1.00 95.50 85 LYS A O 1
ATOM 647 N N . GLY A 1 86 ? 0.154 -7.840 -16.353 1.00 92.25 86 GLY A N 1
ATOM 648 C CA . GLY A 1 86 ? 1.220 -7.876 -17.346 1.00 92.25 86 GLY A CA 1
ATOM 649 C C . GLY A 1 86 ? 0.685 -8.193 -18.746 1.00 92.25 86 GLY A C 1
ATOM 650 O O . GLY A 1 86 ? -0.503 -8.417 -18.963 1.00 92.25 86 GLY A O 1
ATOM 651 N N . LYS A 1 87 ? 1.601 -8.327 -19.709 1.00 94.19 87 LYS A N 1
ATOM 652 C CA . LYS A 1 87 ? 1.267 -8.713 -21.095 1.00 94.19 87 LYS A CA 1
ATOM 653 C C . LYS A 1 87 ? 0.634 -10.112 -21.225 1.00 94.19 87 LYS A C 1
ATOM 655 O O . LYS A 1 87 ? 0.119 -10.444 -22.285 1.00 94.19 87 LYS A O 1
ATOM 660 N N . SER A 1 88 ? 0.730 -10.952 -20.192 1.00 95.50 88 SER A N 1
ATOM 661 C CA . SER A 1 88 ? 0.193 -12.316 -20.150 1.00 95.50 88 SER A CA 1
ATOM 662 C C . SER A 1 88 ? -0.216 -12.685 -18.723 1.00 95.50 88 SER A C 1
ATOM 664 O O . SER A 1 88 ? 0.416 -12.244 -17.766 1.00 95.50 88 SER A O 1
ATOM 666 N N . ASN A 1 89 ? -1.236 -13.536 -18.592 1.00 92.38 89 ASN A N 1
ATOM 667 C CA . ASN A 1 89 ? -1.714 -14.108 -17.330 1.00 92.38 89 ASN A CA 1
ATOM 668 C C . ASN A 1 89 ? -1.196 -15.540 -17.072 1.00 92.38 89 ASN A C 1
ATOM 670 O O . ASN A 1 89 ? -1.653 -16.194 -16.140 1.00 92.38 89 ASN A O 1
ATOM 674 N N . ALA A 1 90 ? -0.237 -16.032 -17.866 1.00 96.62 90 ALA A N 1
ATOM 675 C CA . ALA A 1 90 ? 0.304 -17.388 -17.728 1.00 96.62 90 ALA A CA 1
ATOM 676 C C . ALA A 1 90 ? 1.107 -17.608 -16.429 1.00 96.62 90 ALA A C 1
ATOM 678 O O . ALA A 1 90 ? 1.353 -18.746 -16.034 1.00 96.62 90 ALA A O 1
ATOM 679 N N . ARG A 1 91 ? 1.561 -16.527 -15.782 1.00 95.94 91 ARG A N 1
ATOM 680 C CA . ARG A 1 91 ? 2.265 -16.539 -14.492 1.00 95.94 91 ARG A CA 1
ATOM 681 C C . ARG A 1 91 ? 1.784 -15.365 -13.647 1.00 95.94 91 ARG A C 1
ATOM 683 O O . ARG A 1 91 ? 1.403 -14.328 -14.183 1.00 95.94 91 ARG A O 1
ATOM 690 N N . THR A 1 92 ? 1.815 -15.515 -12.329 1.00 95.38 92 THR A N 1
ATOM 691 C CA . THR A 1 92 ? 1.487 -14.452 -11.370 1.00 95.38 92 THR A CA 1
ATOM 692 C C . THR A 1 92 ? 2.545 -14.444 -10.276 1.00 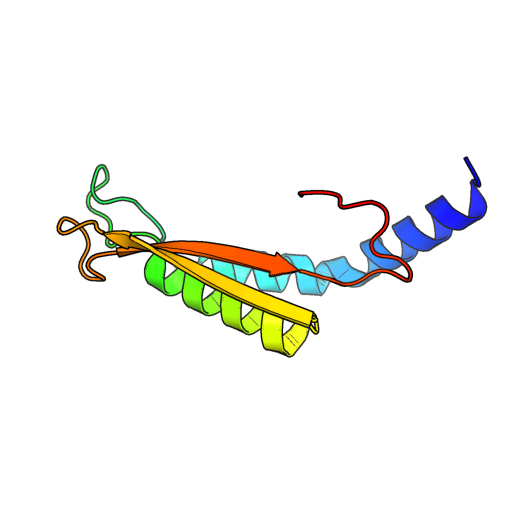95.38 92 THR A C 1
ATOM 694 O O . THR A 1 92 ? 2.898 -15.505 -9.765 1.00 95.38 92 THR A O 1
ATOM 697 N N . ILE A 1 93 ? 3.057 -13.259 -9.947 1.00 95.56 93 ILE A N 1
ATOM 698 C CA . ILE A 1 93 ? 3.952 -13.040 -8.809 1.00 95.56 93 ILE A CA 1
ATOM 699 C C . ILE A 1 93 ? 3.119 -12.366 -7.723 1.00 95.56 93 ILE A C 1
ATOM 701 O O . ILE A 1 93 ? 2.433 -11.386 -8.008 1.00 95.56 93 ILE A O 1
ATOM 705 N N . TRP A 1 94 ? 3.170 -12.914 -6.513 1.00 95.38 94 TRP A N 1
ATOM 706 C CA . TRP A 1 94 ? 2.620 -12.290 -5.315 1.00 95.38 94 TRP A CA 1
ATOM 707 C C . TRP A 1 94 ? 3.773 -11.594 -4.595 1.00 95.38 94 TRP A C 1
ATOM 709 O O . TRP A 1 94 ? 4.784 -12.242 -4.317 1.00 95.38 94 TRP A O 1
ATOM 719 N N . ILE A 1 95 ? 3.636 -10.283 -4.398 1.00 89.38 95 ILE A N 1
ATOM 720 C CA . ILE A 1 95 ? 4.586 -9.411 -3.696 1.00 89.38 95 ILE A CA 1
ATOM 721 C C . ILE A 1 95 ? 3.929 -8.982 -2.392 1.00 89.38 95 ILE A C 1
ATOM 723 O O . ILE A 1 95 ? 2.715 -8.679 -2.450 1.00 89.38 95 ILE A O 1
#

Radius of gyration: 16.95 Å; chains: 1; bounding box: 38×29×44 Å

pLDDT: mean 95.71, std 4.47, range [61.19, 98.44]

Sequence (95 aa):
MDNAALTKICARIDGYSDEAIRIETDMTAIPALGPENGGEGEYAKAQYLLRYVKDELGCDEAAVYDAPDSRVPSGVRPNIVARFKGKSNARTIWI

Secondary structure (DSSP, 8-state):
--HHHHHHHHHHHHTTHHHHHHHHHHHHTS----GGGT---SHHHHHHHHHHHHHTS--SEEEE-PEE-TTSTTSEE--EEEE---S-SS-----